Protein AF-A0A951CI30-F1 (afdb_monomer)

Radius of gyration: 22.19 Å; Cα contacts (8 Å, |Δi|>4): 45; chains: 1; bounding box: 21×38×61 Å

Sequence (69 aa):
MSITQFRAQCLQLLDHLPAQGILLTKRGRPVAKIMPVRGGCSDLIGIMKGLVSDPQDDLFSAYPPATSK

Nearest PDB structures (foldseek):
  3die-assembly1_B  TM=2.242E-01  e=4.279E+00  Staphylococcus aureus
  6j30-assembly1_Q  TM=2.755E-01  e=8.605E+00  Saccharomyces cerevisiae S288C

Solvent-accessible surface area (backbone atoms only — not comparable to full-atom values): 4687 Å² total; per-residue (Å²): 85,46,52,71,60,42,70,78,42,44,69,69,44,64,80,63,52,49,89,88,38,49,55,30,20,59,95,87,40,81,77,49,73,52,56,63,85,70,78,61,73,69,80,55,66,61,74,60,69,80,73,68,87,52,98,82,61,70,86,76,73,86,65,82,83,86,81,87,130

Foldseek 3Di:
DEPVVCVVCVVVCVVVADQVFDFYDHPNHTDDTDHDDDDPCVVVVCPCVVVCPDPPDPPPPPDDDDDDD

Mean predicted aligned error: 13.98 Å

pLDDT: mean 78.74, std 15.96, range [49.09, 97.44]

Structure (mmCIF, N/CA/C/O backbone):
data_AF-A0A951CI30-F1
#
_entry.id   AF-A0A951CI30-F1
#
loop_
_atom_site.group_PDB
_atom_site.id
_atom_site.type_symbol
_atom_site.label_atom_id
_atom_site.label_alt_id
_atom_site.label_comp_id
_atom_site.label_asym_id
_atom_site.label_entity_id
_atom_site.label_seq_id
_atom_site.pdbx_PDB_ins_code
_atom_site.Cartn_x
_atom_site.Cartn_y
_atom_site.Cartn_z
_atom_site.occupancy
_atom_site.B_iso_or_equiv
_atom_site.auth_seq_id
_atom_site.auth_comp_id
_atom_site.auth_asym_id
_atom_site.auth_atom_id
_atom_site.pdbx_PDB_model_num
ATOM 1 N N . MET A 1 1 ? -7.624 1.790 5.538 1.00 90.12 1 MET A N 1
ATOM 2 C CA . MET A 1 1 ? -6.868 1.549 6.787 1.00 90.12 1 MET A CA 1
ATOM 3 C C . MET A 1 1 ? -6.458 2.879 7.402 1.00 90.12 1 MET A C 1
ATOM 5 O O . MET A 1 1 ? -6.144 3.779 6.637 1.00 90.12 1 MET A O 1
ATOM 9 N N . SER A 1 2 ? -6.454 3.046 8.730 1.00 95.25 2 SER A N 1
ATOM 10 C CA . SER A 1 2 ? -6.040 4.329 9.331 1.00 95.25 2 SER A CA 1
ATOM 11 C C . SER A 1 2 ? -4.513 4.496 9.354 1.00 95.25 2 SER A C 1
ATOM 13 O O . SER A 1 2 ? -3.782 3.513 9.460 1.00 95.25 2 SER A O 1
ATOM 15 N N . ILE A 1 3 ? -4.019 5.739 9.318 1.00 94.94 3 ILE A N 1
ATOM 16 C CA . ILE A 1 3 ? -2.582 6.031 9.488 1.00 94.94 3 ILE A CA 1
ATOM 17 C C . ILE A 1 3 ? -2.045 5.506 10.827 1.00 94.94 3 ILE A C 1
ATOM 19 O O . ILE A 1 3 ? -0.925 5.008 10.879 1.00 94.94 3 ILE A O 1
ATOM 23 N N . THR A 1 4 ? -2.823 5.598 11.907 1.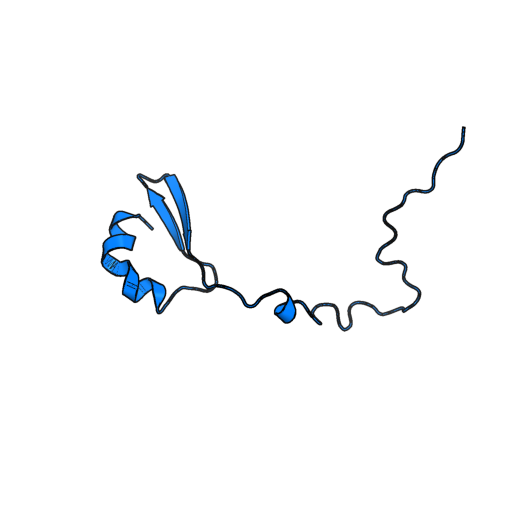00 95.06 4 THR A N 1
ATOM 24 C CA . THR A 1 4 ? -2.395 5.112 13.228 1.00 95.06 4 THR A CA 1
ATOM 25 C C . THR A 1 4 ? -2.163 3.603 13.206 1.00 95.06 4 THR A C 1
ATOM 27 O O . THR A 1 4 ? -1.140 3.131 13.693 1.00 95.06 4 THR A O 1
ATOM 30 N N . GLN A 1 5 ? -3.074 2.861 12.571 1.00 94.00 5 GLN A N 1
ATOM 31 C CA . GLN A 1 5 ? -2.943 1.417 12.387 1.00 94.00 5 GLN A CA 1
ATOM 32 C C . GLN A 1 5 ? -1.763 1.068 11.471 1.00 94.00 5 GLN A C 1
ATOM 34 O O . GLN A 1 5 ? -1.003 0.159 11.784 1.00 94.00 5 GLN A O 1
ATOM 39 N N . PHE A 1 6 ? -1.556 1.834 10.392 1.00 94.25 6 PHE A N 1
ATOM 40 C CA . PHE A 1 6 ? -0.394 1.664 9.514 1.00 94.25 6 PHE A CA 1
ATOM 41 C C . PHE A 1 6 ? 0.918 1.827 10.270 1.00 94.25 6 PHE A C 1
ATOM 43 O O . PHE A 1 6 ? 1.792 0.978 10.170 1.00 94.25 6 PHE A O 1
ATOM 50 N N . ARG A 1 7 ? 1.051 2.893 11.066 1.00 93.38 7 ARG A N 1
ATOM 51 C CA . ARG A 1 7 ? 2.282 3.186 11.807 1.00 93.38 7 ARG A CA 1
ATOM 52 C C . ARG A 1 7 ? 2.669 2.053 12.762 1.00 93.38 7 ARG A C 1
ATOM 54 O O . ARG A 1 7 ? 3.855 1.790 12.910 1.00 93.38 7 ARG A O 1
ATOM 61 N N . ALA A 1 8 ? 1.691 1.389 13.377 1.00 95.75 8 ALA A N 1
ATOM 62 C CA . ALA A 1 8 ? 1.930 0.280 14.299 1.00 95.75 8 ALA A CA 1
ATOM 63 C C . ALA A 1 8 ? 2.378 -1.019 13.603 1.00 95.75 8 ALA A C 1
ATOM 65 O O . ALA A 1 8 ? 3.041 -1.838 14.226 1.00 95.75 8 ALA A O 1
ATOM 66 N N . GLN A 1 9 ? 2.019 -1.211 12.329 1.00 93.44 9 GLN A N 1
ATOM 67 C CA . GLN A 1 9 ? 2.205 -2.471 11.592 1.00 93.44 9 GLN A CA 1
ATOM 68 C C . GLN A 1 9 ? 3.035 -2.293 10.311 1.00 93.44 9 GLN A C 1
ATOM 70 O O . GLN A 1 9 ? 3.059 -3.174 9.458 1.00 93.44 9 GLN A O 1
ATOM 75 N N . CYS A 1 10 ? 3.698 -1.142 10.157 1.00 92.00 10 CYS A N 1
ATOM 76 C CA . CYS A 1 10 ? 4.279 -0.693 8.893 1.00 92.00 10 CYS A CA 1
ATOM 77 C C . CYS A 1 10 ? 5.222 -1.734 8.279 1.00 92.00 10 CYS A C 1
ATOM 79 O O . CYS A 1 10 ? 5.019 -2.117 7.135 1.00 92.00 10 CYS A O 1
ATOM 81 N N . LEU A 1 11 ? 6.195 -2.235 9.049 1.00 91.94 11 LEU A N 1
ATOM 82 C CA . LEU A 1 11 ? 7.194 -3.184 8.545 1.00 91.94 11 LEU A CA 1
ATOM 83 C C . LEU A 1 11 ? 6.549 -4.487 8.053 1.00 91.94 11 LEU A C 1
ATOM 85 O O . LEU A 1 11 ? 6.731 -4.854 6.900 1.00 91.94 11 LEU A O 1
ATOM 89 N N . GLN A 1 12 ? 5.691 -5.101 8.874 1.00 92.25 12 GLN A N 1
ATOM 90 C CA . GLN A 1 12 ? 4.971 -6.323 8.493 1.00 92.25 12 GLN A CA 1
ATOM 91 C C . GLN A 1 12 ? 4.083 -6.123 7.257 1.00 92.25 12 GLN A C 1
ATOM 93 O O . GLN A 1 12 ? 3.940 -7.025 6.436 1.00 92.25 12 GLN A O 1
ATOM 98 N N . LEU A 1 13 ? 3.467 -4.945 7.120 1.00 91.19 13 LEU A N 1
ATOM 99 C CA . LEU A 1 13 ? 2.638 -4.630 5.961 1.00 91.19 13 LEU A CA 1
ATOM 100 C C . LEU A 1 13 ? 3.466 -4.402 4.700 1.00 91.19 13 LEU A C 1
ATOM 102 O O . LEU A 1 13 ? 2.991 -4.766 3.631 1.00 91.19 13 LEU A O 1
ATOM 106 N N . LEU A 1 14 ? 4.660 -3.812 4.808 1.00 90.12 14 LEU A N 1
ATOM 107 C CA . LEU A 1 14 ? 5.563 -3.604 3.673 1.00 90.12 14 LEU A CA 1
ATOM 108 C C . LEU A 1 14 ? 6.079 -4.932 3.105 1.00 90.12 14 LEU A C 1
ATOM 110 O O . LEU A 1 14 ? 6.138 -5.063 1.884 1.00 90.12 14 LEU A O 1
ATOM 114 N N . ASP A 1 15 ? 6.359 -5.917 3.962 1.00 90.56 15 ASP A N 1
ATOM 115 C CA . ASP A 1 15 ? 6.796 -7.259 3.546 1.00 90.56 15 ASP A CA 1
ATOM 116 C C . ASP A 1 15 ? 5.704 -8.026 2.775 1.00 90.56 15 ASP A C 1
ATOM 118 O O . ASP A 1 15 ? 5.991 -8.851 1.906 1.00 90.56 15 ASP A O 1
ATOM 122 N N . HIS A 1 16 ? 4.432 -7.735 3.065 1.00 89.38 16 HIS A N 1
ATOM 123 C CA . HIS A 1 16 ? 3.271 -8.432 2.505 1.00 89.38 16 HIS A CA 1
ATOM 124 C C . HIS A 1 16 ? 2.257 -7.473 1.864 1.00 89.38 16 HIS A C 1
ATOM 126 O O . HIS A 1 16 ? 1.042 -7.606 2.040 1.00 89.38 16 HIS A O 1
ATOM 132 N N . LEU A 1 17 ? 2.749 -6.491 1.101 1.00 90.44 17 LEU A N 1
ATOM 133 C CA . LEU A 1 17 ? 1.887 -5.536 0.407 1.00 90.44 17 LEU A CA 1
ATOM 134 C C . LEU A 1 17 ? 1.055 -6.230 -0.690 1.00 90.44 17 LEU A C 1
ATOM 136 O O . LEU A 1 17 ? 1.618 -6.828 -1.610 1.00 90.44 17 LEU A O 1
ATOM 140 N N . PRO A 1 18 ? -0.283 -6.097 -0.674 1.00 89.69 18 PRO A N 1
ATOM 141 C CA . PRO A 1 18 ? -1.123 -6.665 -1.718 1.00 89.69 18 PRO A CA 1
ATOM 142 C C . PRO A 1 18 ? -0.928 -5.927 -3.051 1.00 89.69 18 PRO A C 1
ATOM 144 O O . PRO A 1 18 ? -0.730 -4.710 -3.076 1.00 89.69 18 PRO A O 1
ATOM 147 N N . ALA A 1 19 ? -1.079 -6.634 -4.174 1.00 87.81 19 ALA A N 1
ATOM 148 C CA . ALA A 1 19 ? -0.885 -6.080 -5.522 1.00 87.81 19 ALA A CA 1
ATOM 149 C C . ALA A 1 19 ? -1.816 -4.895 -5.853 1.00 87.81 19 ALA A C 1
ATOM 151 O O . ALA A 1 19 ? -1.463 -4.005 -6.633 1.00 87.81 19 ALA A O 1
ATOM 152 N N . GLN A 1 20 ? -3.010 -4.867 -5.256 1.00 88.62 20 GLN A N 1
ATOM 153 C CA . GLN A 1 20 ? -3.968 -3.765 -5.361 1.00 88.62 20 GLN A CA 1
ATOM 154 C C . GLN A 1 20 ? -3.584 -2.534 -4.524 1.00 88.62 20 GLN A C 1
ATOM 156 O O . GLN A 1 20 ? -4.111 -1.444 -4.769 1.00 88.62 20 GLN A O 1
ATOM 161 N N . GLY A 1 21 ? -2.672 -2.686 -3.561 1.00 92.69 21 GLY A N 1
ATOM 162 C CA . GLY A 1 21 ? -2.275 -1.668 -2.594 1.00 92.69 21 GLY A CA 1
ATOM 163 C C . GLY A 1 21 ? -3.288 -1.428 -1.470 1.00 92.69 21 GLY A C 1
ATOM 164 O O . GLY A 1 21 ? -4.423 -1.899 -1.497 1.00 92.69 21 GLY A O 1
ATOM 165 N N . ILE A 1 22 ? -2.872 -0.645 -0.476 1.00 94.75 22 ILE A N 1
ATOM 166 C CA . ILE A 1 22 ? -3.635 -0.302 0.727 1.00 94.75 22 ILE A CA 1
ATOM 167 C C . ILE A 1 22 ? -3.929 1.199 0.722 1.00 94.75 22 ILE A C 1
ATOM 169 O O . ILE A 1 22 ? -3.015 2.022 0.648 1.00 94.75 22 ILE A O 1
ATOM 173 N N . LEU A 1 23 ? -5.209 1.566 0.834 1.00 96.25 23 LEU A N 1
ATOM 174 C CA . LEU A 1 23 ? -5.636 2.958 0.990 1.00 96.25 23 LEU A CA 1
ATOM 175 C C . LEU A 1 23 ? -5.506 3.391 2.456 1.00 96.25 23 LEU A C 1
ATOM 177 O O . LEU A 1 23 ? -6.179 2.859 3.349 1.00 96.25 23 LEU A O 1
ATOM 181 N N . LEU A 1 24 ? -4.652 4.380 2.691 1.00 96.31 24 LEU A N 1
ATOM 182 C CA . LEU A 1 24 ? -4.457 5.019 3.980 1.00 96.31 24 LEU A CA 1
ATOM 183 C C . LEU A 1 24 ? -5.431 6.179 4.153 1.00 96.31 24 LEU A C 1
ATOM 185 O O . LEU A 1 24 ? -5.592 7.030 3.274 1.00 96.31 24 LEU A O 1
ATOM 189 N N . THR A 1 25 ? -6.054 6.222 5.325 1.00 97.44 25 THR A N 1
ATOM 190 C CA . THR A 1 25 ? -7.006 7.252 5.715 1.00 97.44 25 THR A CA 1
ATOM 191 C C . THR A 1 25 ? -6.575 7.954 6.999 1.00 97.44 25 THR A C 1
ATOM 193 O O . THR A 1 25 ? -5.973 7.368 7.903 1.00 97.44 25 THR A O 1
ATOM 196 N N . LYS A 1 26 ? -6.921 9.236 7.107 1.00 96.00 26 LYS A N 1
ATOM 197 C CA . LYS A 1 26 ? -6.783 10.042 8.321 1.00 96.00 26 LYS A CA 1
ATOM 198 C C . LYS A 1 26 ? -8.153 10.614 8.656 1.00 96.00 26 LYS A C 1
ATOM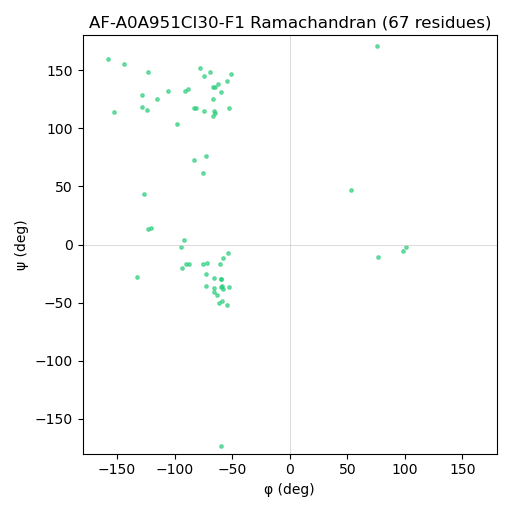 200 O O . LYS A 1 26 ? -8.701 11.386 7.876 1.00 96.00 26 LYS A O 1
ATOM 205 N N . ARG A 1 27 ? -8.720 10.219 9.803 1.00 93.81 27 ARG A N 1
ATOM 206 C CA . ARG A 1 27 ? -10.076 10.630 10.234 1.00 93.81 27 ARG A CA 1
ATOM 207 C C . ARG A 1 27 ? -11.142 10.351 9.158 1.00 93.81 27 ARG A C 1
ATOM 209 O O . ARG A 1 27 ? -11.905 11.234 8.786 1.00 93.81 27 ARG A O 1
ATOM 216 N N . GLY A 1 28 ? -11.116 9.145 8.587 1.00 93.31 28 GLY A N 1
ATOM 217 C CA . GLY A 1 28 ? -12.046 8.720 7.532 1.00 93.31 28 GLY A CA 1
ATOM 218 C C . GLY A 1 28 ? -11.758 9.277 6.134 1.00 93.31 28 GLY A C 1
ATOM 219 O O . GLY A 1 28 ? -12.312 8.772 5.166 1.00 93.31 28 GLY A O 1
ATOM 220 N 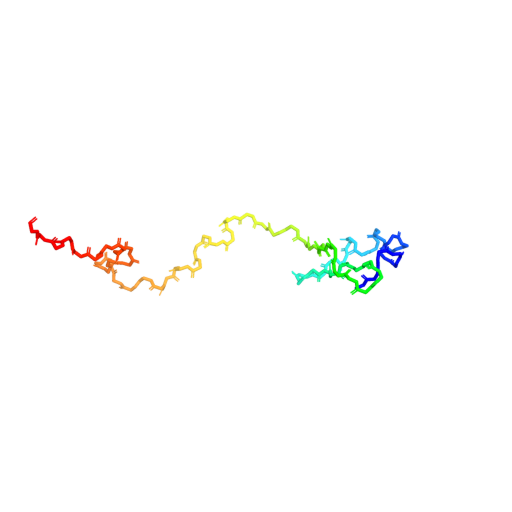N . ARG A 1 29 ? -10.856 10.257 5.990 1.00 96.88 29 ARG A N 1
ATOM 221 C CA . ARG A 1 29 ? -10.510 10.837 4.686 1.00 96.88 29 ARG A CA 1
ATOM 222 C C . ARG A 1 29 ? -9.335 10.096 4.049 1.00 96.88 29 ARG A C 1
ATOM 224 O O . ARG A 1 29 ? -8.341 9.885 4.749 1.00 96.88 29 ARG A O 1
ATOM 231 N N . PRO A 1 30 ? -9.408 9.703 2.769 1.00 96.75 30 PRO A N 1
ATOM 232 C CA . PRO A 1 30 ? -8.275 9.122 2.054 1.00 96.75 30 PRO A CA 1
ATOM 233 C C . PRO A 1 30 ? -7.150 10.149 1.912 1.00 96.75 30 PRO A C 1
ATOM 235 O O . PRO A 1 30 ? -7.408 11.310 1.608 1.00 96.75 30 PRO A O 1
ATOM 238 N N . VAL A 1 31 ? -5.911 9.729 2.167 1.00 96.56 31 VAL A N 1
ATOM 239 C CA . VAL A 1 31 ? -4.738 10.627 2.153 1.00 96.56 31 VAL A CA 1
ATOM 240 C C . VAL A 1 31 ? -3.552 10.076 1.373 1.00 96.56 31 VAL A C 1
ATOM 242 O O . VAL A 1 31 ? -2.765 10.856 0.854 1.00 96.56 31 VAL A O 1
ATOM 245 N N . ALA A 1 32 ? -3.407 8.755 1.286 1.00 95.50 32 ALA A N 1
ATOM 246 C CA . ALA A 1 32 ? -2.336 8.121 0.527 1.00 95.50 32 ALA A CA 1
ATOM 247 C C . ALA A 1 32 ? -2.724 6.690 0.156 1.00 95.50 32 ALA A C 1
ATOM 249 O O . ALA A 1 32 ? -3.577 6.085 0.805 1.00 95.50 32 ALA A O 1
ATOM 250 N N . LYS A 1 33 ? -2.066 6.126 -0.855 1.00 93.94 33 LYS A N 1
ATOM 251 C CA . LYS A 1 33 ? -2.156 4.706 -1.196 1.00 93.94 33 LYS A CA 1
ATOM 252 C C . LYS A 1 33 ? -0.745 4.146 -1.307 1.00 93.94 33 LYS A C 1
ATOM 254 O O . LYS A 1 33 ? 0.076 4.719 -2.012 1.00 93.94 33 LYS A O 1
ATOM 259 N N . ILE A 1 34 ? -0.479 3.045 -0.614 1.00 92.62 34 ILE A N 1
ATOM 260 C CA . ILE A 1 34 ? 0.796 2.327 -0.703 1.00 92.62 34 ILE A CA 1
ATOM 261 C C . ILE A 1 34 ? 0.560 1.064 -1.517 1.00 92.62 34 ILE A C 1
ATOM 263 O O . ILE A 1 34 ? -0.413 0.351 -1.282 1.00 92.62 34 ILE A O 1
ATOM 267 N N . MET A 1 35 ? 1.421 0.801 -2.489 1.00 92.19 35 MET A N 1
ATOM 268 C CA . MET A 1 35 ? 1.353 -0.370 -3.355 1.00 92.19 35 MET A CA 1
ATOM 269 C C . MET A 1 35 ? 2.764 -0.852 -3.688 1.00 92.19 35 MET A C 1
ATOM 271 O O . MET A 1 35 ? 3.689 -0.037 -3.644 1.00 92.19 35 MET A O 1
ATOM 275 N N . PRO A 1 36 ? 2.937 -2.143 -4.020 1.00 89.81 36 PRO A N 1
ATOM 276 C CA . PRO A 1 36 ? 4.203 -2.640 -4.534 1.00 89.81 36 PRO A CA 1
ATOM 277 C C . PRO A 1 36 ? 4.641 -1.826 -5.748 1.00 89.81 36 PRO A C 1
ATOM 279 O O . PRO A 1 36 ? 3.816 -1.462 -6.594 1.00 89.81 36 PRO A O 1
ATOM 282 N N . VAL A 1 37 ? 5.940 -1.562 -5.844 1.00 85.81 37 VAL A N 1
ATOM 283 C CA . VAL A 1 37 ? 6.521 -0.994 -7.060 1.00 85.81 37 VAL A CA 1
ATOM 284 C C . VAL A 1 37 ? 6.376 -2.051 -8.152 1.00 85.81 37 VAL A C 1
ATOM 286 O O . VAL A 1 37 ? 6.933 -3.140 -8.037 1.00 85.81 37 VAL A O 1
ATOM 289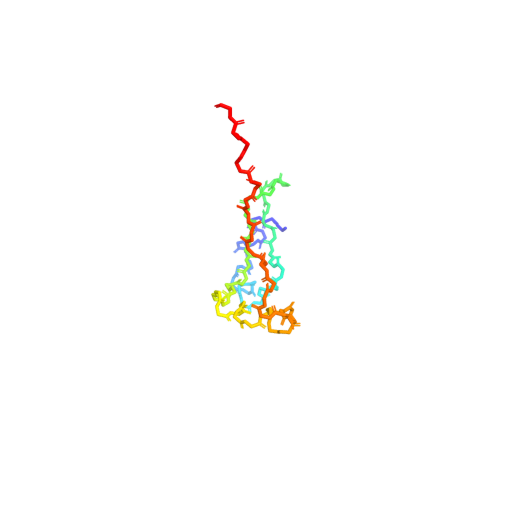 N N . ARG A 1 38 ? 5.578 -1.761 -9.184 1.00 77.94 38 ARG A N 1
ATOM 290 C CA . ARG A 1 38 ? 5.512 -2.622 -10.370 1.00 77.94 38 ARG A CA 1
ATOM 291 C C . ARG A 1 38 ? 6.779 -2.412 -11.196 1.00 77.94 38 ARG A C 1
ATOM 293 O O . ARG A 1 38 ? 7.301 -1.295 -11.224 1.00 77.94 38 ARG A O 1
ATOM 300 N N . GLY A 1 39 ? 7.264 -3.477 -11.836 1.00 65.38 39 GLY A N 1
ATOM 301 C CA . GLY A 1 39 ? 8.317 -3.373 -12.841 1.00 65.38 39 GLY A CA 1
ATOM 302 C C . GLY A 1 39 ? 7.932 -2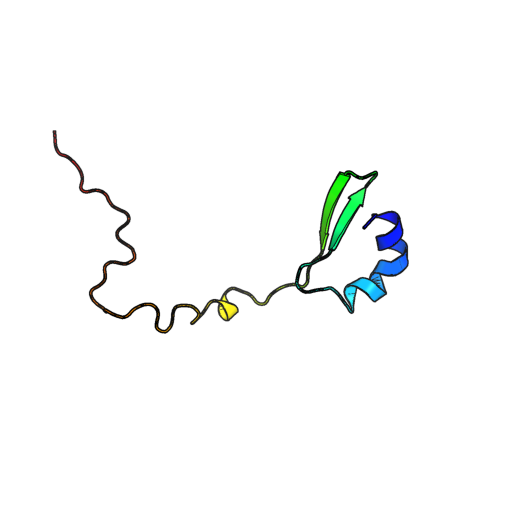.320 -13.879 1.00 65.38 39 GLY A C 1
ATOM 303 O O . GLY A 1 39 ? 6.748 -2.067 -14.112 1.00 65.38 39 GLY A O 1
ATOM 304 N N . GLY A 1 40 ? 8.928 -1.617 -14.421 1.00 62.03 40 GLY A N 1
ATOM 305 C CA . GLY A 1 40 ? 8.702 -0.539 -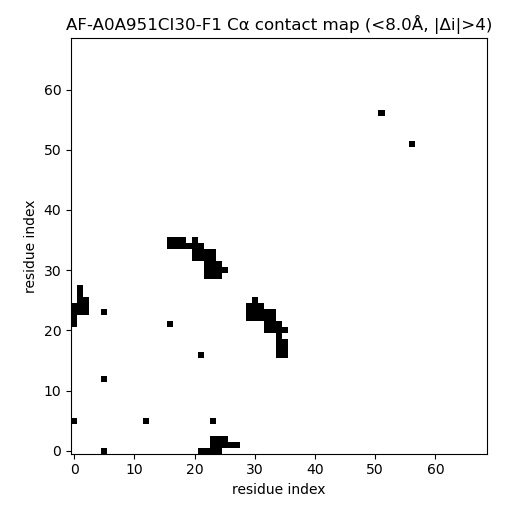15.382 1.00 62.03 40 GLY A CA 1
ATOM 306 C C . GLY A 1 40 ? 7.966 -1.007 -16.64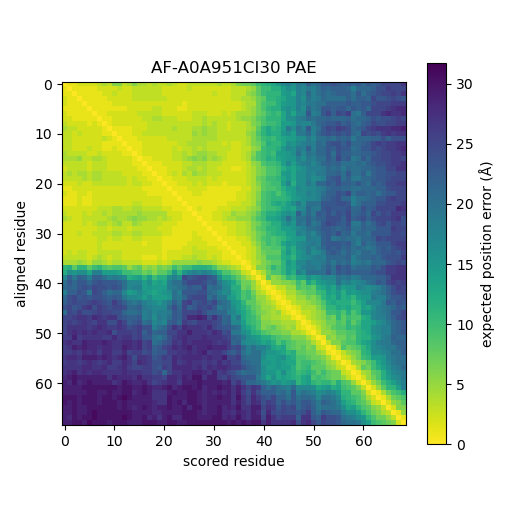3 1.00 62.03 40 GLY A C 1
ATOM 307 O O . GLY A 1 40 ? 7.561 -2.159 -16.776 1.00 62.03 40 GLY A O 1
ATOM 308 N N . CYS A 1 41 ? 7.841 -0.116 -17.629 1.00 58.69 41 CYS A N 1
ATOM 309 C CA . CYS A 1 41 ? 7.149 -0.388 -18.895 1.00 58.69 41 CYS A CA 1
ATOM 310 C C . CY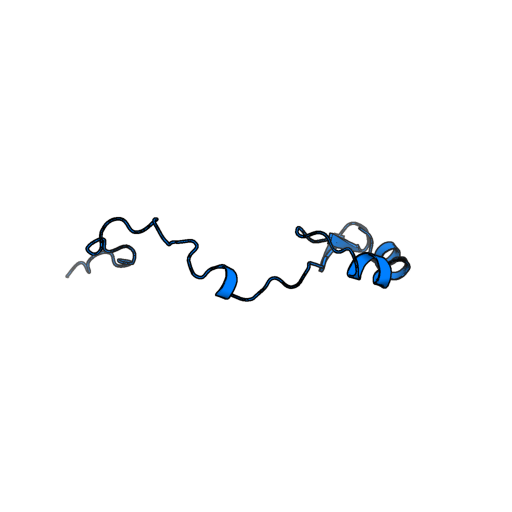S A 1 41 ? 7.638 -1.636 -19.664 1.00 58.69 41 CYS A C 1
ATOM 312 O O . CYS A 1 41 ? 6.993 -2.012 -20.637 1.00 58.69 41 CYS A O 1
ATOM 314 N N . SER A 1 42 ? 8.724 -2.296 -19.240 1.00 60.94 42 SER A N 1
ATOM 315 C CA . SER A 1 42 ? 9.123 -3.628 -19.704 1.00 60.94 42 SER A CA 1
ATOM 316 C C . SER A 1 42 ? 8.006 -4.663 -19.588 1.00 60.94 42 SER A C 1
ATOM 318 O O . SER A 1 42 ? 7.853 -5.470 -20.497 1.00 60.94 42 SER A O 1
ATOM 320 N N . ASP A 1 43 ? 7.181 -4.595 -18.541 1.00 61.78 43 ASP A N 1
ATOM 321 C CA . ASP A 1 43 ? 6.073 -5.541 -18.340 1.00 61.78 43 ASP A CA 1
ATOM 322 C C . ASP A 1 43 ? 4.926 -5.303 -19.342 1.00 61.78 43 ASP A C 1
ATOM 324 O O . ASP A 1 43 ? 4.063 -6.157 -19.533 1.00 61.78 43 ASP A O 1
ATOM 328 N N . LEU A 1 44 ? 4.920 -4.138 -20.004 1.00 64.19 44 LEU A N 1
ATOM 329 C CA . LEU A 1 44 ? 3.977 -3.783 -21.065 1.00 64.19 44 LEU A CA 1
ATOM 330 C C . LEU A 1 44 ? 4.491 -4.177 -22.460 1.00 64.19 44 LEU A C 1
ATOM 332 O O . LEU A 1 44 ? 3.702 -4.253 -23.407 1.00 64.19 44 LEU A O 1
ATOM 336 N N . ILE A 1 45 ? 5.798 -4.444 -22.604 1.00 66.81 45 ILE A N 1
ATOM 337 C CA . ILE A 1 45 ? 6.399 -4.853 -23.877 1.00 66.81 45 ILE A CA 1
ATOM 338 C C . ILE A 1 45 ? 5.860 -6.236 -24.241 1.00 66.81 45 ILE A C 1
ATOM 340 O O . ILE A 1 45 ? 6.196 -7.249 -23.636 1.00 66.81 45 ILE A O 1
ATOM 344 N N . GLY A 1 46 ? 5.042 -6.279 -25.289 1.00 64.88 46 GLY A N 1
ATOM 345 C CA . GLY A 1 46 ? 4.471 -7.516 -25.809 1.00 64.88 46 GLY A CA 1
ATOM 346 C C . GLY A 1 46 ? 3.023 -7.791 -25.411 1.00 64.88 46 GLY A C 1
ATOM 347 O O . GLY A 1 46 ? 2.467 -8.745 -25.937 1.00 64.88 46 GLY A O 1
ATOM 348 N N . ILE A 1 47 ? 2.373 -6.942 -24.603 1.00 70.56 47 ILE A N 1
ATOM 349 C CA . ILE A 1 47 ? 0.922 -7.053 -24.331 1.00 70.56 47 ILE A CA 1
ATOM 350 C C . ILE A 1 47 ? 0.094 -6.926 -25.622 1.00 70.56 47 ILE A C 1
ATOM 352 O O . ILE A 1 47 ? -0.965 -7.533 -25.744 1.00 70.56 47 ILE A O 1
ATOM 356 N N . MET A 1 48 ? 0.598 -6.185 -26.613 1.00 66.38 48 MET A N 1
ATOM 357 C CA . MET A 1 48 ? -0.033 -6.061 -27.933 1.00 66.38 48 MET A CA 1
ATOM 358 C C . MET A 1 48 ? 0.456 -7.092 -28.965 1.00 66.38 48 MET A C 1
ATOM 360 O O . MET A 1 48 ? 0.035 -7.029 -30.121 1.00 66.38 48 MET A O 1
ATOM 364 N N . LYS A 1 49 ? 1.327 -8.051 -28.601 1.00 66.44 49 LYS A N 1
ATOM 365 C CA . LYS A 1 49 ? 1.722 -9.125 -29.531 1.00 66.44 49 LYS A CA 1
ATOM 366 C C . LYS A 1 49 ? 0.493 -9.980 -29.843 1.00 66.44 49 LYS A C 1
ATOM 368 O O . LYS A 1 49 ? -0.030 -10.652 -28.964 1.00 66.44 49 LYS A O 1
ATOM 373 N N . GLY A 1 50 ? 0.046 -9.935 -31.096 1.00 66.50 50 GLY A N 1
ATOM 374 C CA . GLY A 1 50 ? -1.153 -10.632 -31.572 1.00 66.50 50 GLY A CA 1
ATOM 375 C C . GLY A 1 50 ? -2.415 -9.769 -31.649 1.00 66.50 50 GLY A C 1
ATOM 376 O O . GLY A 1 50 ? -3.418 -10.243 -32.166 1.00 66.50 50 GLY A O 1
ATOM 377 N N . LEU A 1 51 ? -2.375 -8.509 -31.190 1.00 65.88 51 LEU A N 1
ATOM 378 C CA . LEU A 1 51 ? -3.470 -7.550 -31.406 1.00 65.88 51 LEU A CA 1
ATOM 379 C C . LEU A 1 51 ? -3.344 -6.791 -32.737 1.00 65.88 51 LEU A C 1
ATOM 381 O O . LEU A 1 51 ? -4.326 -6.234 -33.210 1.00 65.88 51 LEU A O 1
ATOM 385 N N . VAL A 1 52 ? -2.161 -6.799 -33.356 1.00 64.38 52 VAL A N 1
ATOM 386 C CA . VAL A 1 52 ? -1.937 -6.262 -34.705 1.00 64.38 52 VAL A CA 1
ATOM 387 C C . VAL A 1 52 ? -1.976 -7.432 -35.680 1.00 64.38 52 VAL A C 1
ATOM 389 O O . VAL A 1 52 ? -1.047 -8.237 -35.714 1.00 64.38 52 VAL A O 1
ATOM 392 N N . SER A 1 53 ? -3.086 -7.564 -36.404 1.00 64.38 53 SER A N 1
ATOM 393 C CA . SER A 1 53 ? -3.284 -8.641 -37.389 1.00 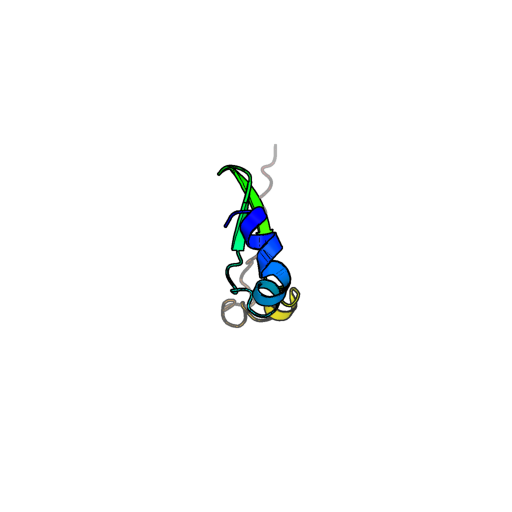64.38 53 SER A CA 1
ATOM 394 C C . SER A 1 53 ? -2.891 -8.227 -38.806 1.00 64.38 53 SER A C 1
ATOM 396 O O . SER A 1 53 ? -2.608 -9.095 -39.627 1.00 64.38 53 SER A O 1
ATOM 398 N N . ASP A 1 54 ? -2.836 -6.925 -39.081 1.00 64.31 54 ASP A N 1
ATOM 399 C CA . ASP A 1 54 ? -2.518 -6.386 -40.398 1.00 64.31 54 ASP A CA 1
ATOM 400 C C . ASP A 1 54 ? -1.392 -5.337 -40.279 1.00 64.31 54 ASP A C 1
ATOM 402 O O . ASP A 1 54 ? -1.557 -4.332 -39.585 1.00 64.31 54 ASP A O 1
ATOM 406 N N . PRO A 1 55 ? -0.225 -5.562 -40.912 1.00 61.47 55 PRO A N 1
ATOM 407 C CA . PRO A 1 55 ? 0.863 -4.586 -40.982 1.00 61.47 55 PRO A CA 1
ATOM 408 C C . PRO A 1 55 ? 0.488 -3.264 -41.671 1.00 61.47 55 PRO A C 1
ATOM 410 O O . PRO A 1 55 ? 1.233 -2.295 -41.541 1.00 61.47 55 PRO A O 1
ATOM 413 N N . GLN A 1 56 ? -0.616 -3.236 -42.423 1.00 64.38 56 GLN A N 1
ATOM 414 C CA . GLN A 1 56 ? -1.134 -2.072 -43.139 1.00 64.38 56 GLN A CA 1
ATOM 415 C C . GLN A 1 56 ? -2.188 -1.287 -42.339 1.00 64.38 56 GLN A C 1
ATOM 417 O O . GLN A 1 56 ? -2.690 -0.277 -42.831 1.00 64.38 56 GLN A O 1
ATOM 422 N N . ASP A 1 57 ? -2.547 -1.752 -41.138 1.00 64.69 57 ASP A N 1
ATOM 423 C CA . ASP A 1 57 ? -3.538 -1.095 -40.290 1.00 64.69 57 ASP A CA 1
ATOM 424 C C . ASP A 1 57 ? -2.937 0.165 -39.651 1.00 64.69 57 ASP A C 1
ATOM 426 O O . ASP A 1 57 ? -2.004 0.101 -38.842 1.00 64.69 57 ASP A O 1
ATOM 430 N N . ASP A 1 58 ? -3.482 1.325 -40.014 1.00 64.25 58 ASP A N 1
ATOM 431 C CA . ASP A 1 58 ? -3.106 2.635 -39.481 1.00 64.25 58 ASP A CA 1
ATOM 432 C C . ASP A 1 58 ? -3.678 2.832 -38.060 1.00 64.25 58 ASP A C 1
ATOM 434 O O . ASP A 1 58 ? -4.437 3.760 -37.768 1.00 64.25 58 ASP A O 1
ATOM 438 N N . LEU A 1 59 ? -3.256 1.972 -37.130 1.00 63.88 59 LEU A N 1
ATOM 439 C CA . LEU A 1 59 ? -3.643 1.949 -35.710 1.00 63.88 59 LEU A CA 1
ATOM 440 C C . LEU A 1 59 ? -3.349 3.254 -34.945 1.00 63.88 59 LEU A C 1
ATOM 442 O O . LEU A 1 59 ? -3.815 3.434 -33.820 1.00 63.88 59 LEU A O 1
ATOM 446 N N . PHE A 1 60 ? -2.583 4.171 -35.541 1.00 60.44 60 PHE A N 1
ATOM 447 C CA . PHE A 1 60 ? -2.177 5.446 -34.947 1.00 60.44 60 PHE A CA 1
ATOM 448 C C . PHE A 1 60 ? -2.623 6.678 -35.740 1.00 60.44 60 PHE A C 1
ATOM 450 O O . PHE A 1 60 ? -2.131 7.773 -35.461 1.00 60.44 60 PHE A O 1
ATOM 457 N N . SER A 1 61 ? -3.550 6.551 -36.696 1.00 59.69 61 SER A N 1
ATOM 458 C CA . SER A 1 61 ? -4.088 7.716 -37.410 1.00 59.69 61 SER A CA 1
ATOM 459 C C . SER A 1 61 ? -5.020 8.538 -36.512 1.00 59.69 61 SER A C 1
ATOM 461 O O . SER A 1 61 ? -6.246 8.511 -36.599 1.00 59.69 61 SER A O 1
ATOM 463 N N . ALA A 1 62 ? -4.415 9.300 -35.606 1.00 63.00 62 ALA A N 1
ATOM 464 C CA . ALA A 1 62 ? -5.036 10.438 -34.960 1.00 63.00 62 ALA A CA 1
ATOM 465 C C . ALA A 1 62 ? -4.898 11.650 -35.889 1.00 63.00 62 ALA A C 1
ATOM 467 O O . ALA A 1 62 ? -4.099 12.548 -35.632 1.00 63.00 62 ALA A O 1
ATOM 468 N N . TYR A 1 63 ? -5.658 11.683 -36.985 1.00 49.09 63 TYR A N 1
ATOM 469 C CA . TYR A 1 63 ? -5.868 12.935 -37.710 1.00 49.09 63 TYR A CA 1
ATOM 470 C C . TYR A 1 63 ? -7.205 12.932 -38.466 1.00 49.09 63 TYR A C 1
ATOM 472 O O . TYR A 1 63 ? -7.362 12.164 -39.415 1.00 49.09 63 TYR A O 1
ATOM 480 N N . PRO A 1 64 ? -8.190 13.782 -38.111 1.00 57.06 64 PRO A N 1
ATOM 481 C CA . PRO A 1 64 ? -9.242 14.108 -39.063 1.00 57.06 64 PRO A CA 1
ATOM 482 C C . PRO A 1 64 ? -8.611 14.902 -40.223 1.00 57.06 64 PRO A C 1
ATOM 484 O O . PRO A 1 64 ? -7.801 15.796 -39.969 1.00 57.06 64 PRO A O 1
ATOM 487 N N . PRO A 1 65 ? -8.939 14.607 -41.493 1.00 52.38 65 PRO A N 1
ATOM 488 C CA . PRO A 1 65 ? -8.363 15.322 -42.624 1.00 52.38 65 PRO A CA 1
ATOM 489 C C . PRO A 1 65 ? -8.685 16.818 -42.529 1.00 52.38 65 PRO A C 1
ATOM 491 O O . PRO A 1 65 ? -9.830 17.212 -42.303 1.00 52.38 65 PRO A O 1
ATOM 494 N N . ALA A 1 66 ? -7.653 17.646 -42.701 1.00 58.75 66 ALA A N 1
ATOM 495 C CA . ALA A 1 66 ? -7.760 19.096 -42.759 1.00 58.75 66 ALA A CA 1
ATOM 496 C C . ALA A 1 66 ? -8.813 19.521 -43.799 1.00 58.75 66 ALA A C 1
ATOM 498 O O . ALA A 1 66 ? -8.666 19.262 -44.994 1.00 58.75 66 ALA A O 1
ATOM 499 N N . THR A 1 67 ? -9.875 20.195 -43.356 1.00 60.06 67 THR A N 1
ATOM 500 C CA . THR A 1 67 ? -10.835 20.843 -44.253 1.00 60.06 67 THR A CA 1
ATOM 501 C C . THR A 1 67 ? -10.307 22.212 -44.673 1.00 60.06 67 THR A C 1
ATOM 503 O O . THR A 1 67 ? -10.119 23.096 -43.839 1.00 60.06 67 THR A O 1
ATOM 506 N N . SER A 1 68 ? -10.086 22.358 -45.978 1.00 52.12 68 SER A N 1
ATOM 507 C CA . SER A 1 68 ? -9.756 23.595 -46.690 1.00 52.12 68 SER A CA 1
ATOM 508 C C . SER A 1 68 ? -10.871 24.647 -46.581 1.00 52.12 68 SER A C 1
ATOM 510 O O . SER A 1 68 ? -12.049 24.317 -46.748 1.00 52.12 68 SER A O 1
ATOM 512 N N . LYS A 1 69 ? -10.491 25.913 -46.364 1.00 49.19 69 LYS A N 1
ATOM 513 C CA . LYS A 1 69 ? -11.176 27.091 -46.910 1.00 49.19 69 LYS A CA 1
ATOM 514 C C . LYS A 1 69 ? -10.206 28.252 -47.069 1.00 49.19 69 LYS A C 1
ATOM 516 O O . LYS A 1 69 ? -9.363 28.420 -46.162 1.00 49.19 69 LYS A O 1
#

Secondary structure (DSSP, 8-state):
-BHHHHHHHHHHHHHT--TT-EEEEETTEEEEEE------GGGGTTTTTTT---TT--TT---PPPPP-